Protein AF-A0A392RYQ9-F1 (afdb_monomer_lite)

Radius of gyration: 31.71 Å; chains: 1; bounding box: 80×56×76 Å

Secondary structure (DSSP, 8-state):
-----------------------PPPP----------PPPPGGG--TTTS-TT------HHHHHHHHHS-HHHHHHHHHHHHHHHHHHHHHHHHHHHHHHHHHHHHHHHHHHTT--

Organism: NCBI:txid97028

Sequence (116 aa):
NDGVVEVQGSVKNARVTGETDLATPPPVVSPSSTPTSVTLPRVFGNSQVFHDKTTFKITPAETEILQSMGPIALRNEINVASLSVFKLVEMVNFYNGRECRYLEERDKALGDLDLA

pLDDT: mean 70.3, std 23.43, range [29.36, 96.44]

Structure (mmCIF, N/CA/C/O backbone):
data_AF-A0A392RYQ9-F1
#
_entry.id   AF-A0A392RYQ9-F1
#
loop_
_atom_site.group_PDB
_atom_site.id
_atom_site.type_symbol
_atom_site.label_atom_id
_atom_site.label_alt_id
_atom_site.label_comp_id
_atom_site.label_asym_id
_atom_site.label_entity_id
_atom_site.label_seq_id
_atom_site.pdbx_PDB_ins_code
_atom_site.Cartn_x
_atom_site.Cartn_y
_atom_site.Cartn_z
_atom_site.occupancy
_atom_site.B_iso_or_equiv
_atom_site.auth_seq_id
_atom_site.auth_comp_id
_atom_site.auth_asym_id
_atom_site.auth_atom_id
_atom_site.pdbx_PDB_model_num
ATOM 1 N N . ASN A 1 1 ? -24.375 39.172 43.490 1.00 35.22 1 ASN A N 1
ATOM 2 C CA . ASN A 1 1 ? -25.066 38.350 42.484 1.00 35.22 1 ASN A CA 1
ATOM 3 C C . ASN A 1 1 ? -24.541 36.945 42.669 1.00 35.22 1 ASN A C 1
ATOM 5 O O . ASN A 1 1 ? -23.446 36.668 42.206 1.00 35.22 1 ASN A O 1
ATOM 9 N N . ASP A 1 2 ? -25.232 36.153 43.483 1.00 32.88 2 ASP A N 1
ATOM 10 C CA . ASP A 1 2 ? -24.854 34.779 43.813 1.00 32.88 2 ASP A CA 1
ATOM 11 C C . ASP A 1 2 ? -26.118 34.038 44.274 1.00 32.88 2 ASP A C 1
ATOM 13 O O . ASP A 1 2 ? -26.908 34.616 45.026 1.00 32.88 2 ASP A O 1
ATOM 17 N N . GLY A 1 3 ? -26.325 32.806 43.802 1.00 35.38 3 GLY A N 1
ATOM 18 C CA . GLY A 1 3 ? -27.425 31.938 44.242 1.00 35.38 3 GLY A CA 1
ATOM 19 C C . GLY A 1 3 ? -28.156 31.187 43.122 1.00 35.38 3 GLY A C 1
ATOM 20 O O . GLY A 1 3 ? -29.029 31.735 42.457 1.00 35.38 3 GLY A O 1
ATOM 21 N N . VAL A 1 4 ? -27.828 29.902 42.970 1.00 44.47 4 VAL A N 1
ATOM 22 C CA . VAL A 1 4 ? -28.562 28.878 42.201 1.00 44.47 4 VAL A CA 1
ATOM 23 C C . VAL A 1 4 ? -29.596 28.213 43.113 1.00 44.47 4 VAL A C 1
ATOM 25 O O . VAL A 1 4 ? -29.191 27.797 44.192 1.00 44.47 4 VAL A O 1
ATOM 28 N N . VAL A 1 5 ? -30.852 28.011 42.671 1.00 37.16 5 VAL A N 1
ATOM 29 C CA . VAL A 1 5 ? -31.717 26.874 43.085 1.00 37.16 5 VAL A CA 1
ATOM 30 C C . VAL A 1 5 ? -32.753 26.558 41.985 1.00 37.16 5 VAL A C 1
ATOM 32 O O . VAL A 1 5 ? -33.374 27.455 41.420 1.00 37.16 5 VAL A O 1
ATOM 35 N N . GLU A 1 6 ? -32.915 25.268 41.694 1.00 35.53 6 GLU A N 1
ATOM 36 C CA . GLU A 1 6 ? -33.830 24.629 40.735 1.00 35.53 6 GLU A CA 1
ATOM 37 C C . GLU A 1 6 ? -35.209 24.286 41.368 1.00 35.53 6 GLU A C 1
ATOM 39 O O . GLU A 1 6 ? -35.317 24.246 42.591 1.00 35.53 6 GLU A O 1
ATOM 44 N N . VAL A 1 7 ? -36.223 23.979 40.532 1.00 32.22 7 VAL A N 1
ATOM 45 C CA . VAL A 1 7 ? -37.321 22.972 40.695 1.00 32.22 7 VAL A CA 1
ATOM 46 C C . VAL A 1 7 ? -38.712 23.455 40.206 1.00 32.22 7 VAL A C 1
ATOM 48 O O . VAL A 1 7 ? -39.439 24.173 40.881 1.00 32.22 7 VAL A O 1
ATOM 51 N N . GLN A 1 8 ? -39.050 22.990 38.994 1.00 35.62 8 GLN A N 1
ATOM 52 C CA . GLN A 1 8 ? -40.224 22.192 38.563 1.00 35.62 8 GLN A CA 1
ATOM 53 C C . GLN A 1 8 ? -41.702 22.616 38.814 1.00 35.62 8 GLN A C 1
ATOM 55 O O . GLN A 1 8 ? -42.172 22.747 39.938 1.00 35.62 8 GLN A O 1
ATOM 60 N N . GLY A 1 9 ? -42.486 22.584 37.718 1.00 29.36 9 GLY A N 1
ATOM 61 C CA . GLY A 1 9 ? -43.946 22.345 37.653 1.00 29.36 9 GLY A CA 1
ATOM 62 C C . GLY A 1 9 ? -44.412 22.283 36.176 1.00 29.36 9 GLY A C 1
ATOM 63 O O . GLY A 1 9 ? -44.331 23.294 35.493 1.00 29.36 9 GLY A O 1
ATOM 64 N N . SER A 1 10 ? -44.633 21.118 35.534 1.00 33.44 10 SER A N 1
ATOM 65 C CA . SER A 1 10 ? -45.869 20.285 35.500 1.00 33.44 10 SER A CA 1
ATOM 66 C C . SER A 1 10 ? -47.103 21.078 34.988 1.00 33.44 10 SER A C 1
ATOM 68 O O . SER A 1 10 ? -47.394 22.118 35.558 1.00 33.44 10 SER A O 1
ATOM 70 N N . VAL A 1 11 ? -47.928 20.744 33.975 1.00 32.31 11 VAL A N 1
ATOM 71 C CA . VAL A 1 11 ? -48.320 19.522 33.226 1.00 32.31 11 VAL A CA 1
ATOM 72 C C . VAL A 1 11 ? -49.042 19.962 31.925 1.00 32.31 11 VAL A C 1
ATOM 74 O O . VAL A 1 11 ? -49.673 21.020 31.937 1.00 32.31 11 VAL A O 1
ATOM 77 N N . LYS A 1 12 ? -49.063 19.111 30.877 1.00 32.22 12 LYS A N 1
ATOM 78 C CA . LYS A 1 12 ? -50.238 18.600 30.099 1.00 32.22 12 LYS A CA 1
ATOM 79 C C . LYS A 1 12 ? -49.754 18.204 28.692 1.00 32.22 12 LYS A C 1
ATOM 81 O O . LYS A 1 12 ? -49.139 19.003 28.006 1.00 32.22 12 LYS A O 1
ATOM 86 N N . ASN A 1 13 ? -49.888 16.941 28.274 1.00 32.53 13 ASN A N 1
ATOM 87 C CA . ASN A 1 13 ? -51.099 16.492 27.584 1.00 32.53 13 ASN A CA 1
ATOM 88 C C . ASN A 1 13 ? -51.339 14.968 27.652 1.00 32.53 13 ASN A C 1
ATOM 90 O O . ASN A 1 13 ? -50.440 14.166 27.433 1.00 32.53 13 ASN A O 1
ATOM 94 N N . ALA A 1 14 ? -52.608 14.661 27.934 1.00 35.59 14 ALA A N 1
ATOM 95 C CA . ALA A 1 14 ? -53.474 13.566 27.485 1.00 35.59 14 ALA A CA 1
ATOM 96 C C . ALA A 1 14 ? -52.935 12.127 27.317 1.00 35.59 14 ALA A C 1
ATOM 98 O O . ALA A 1 14 ? -52.2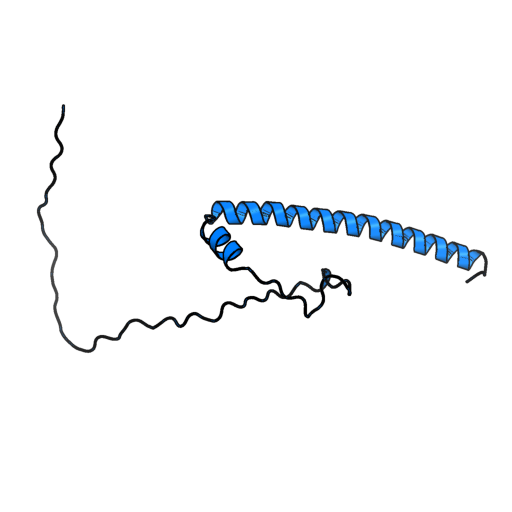50 11.769 26.366 1.00 35.59 14 ALA A O 1
ATOM 99 N N . ARG A 1 15 ? -53.452 11.290 28.221 1.00 32.59 15 ARG A N 1
ATOM 100 C CA . ARG A 1 15 ? -53.549 9.826 28.241 1.00 32.59 15 ARG A CA 1
ATOM 101 C C . ARG A 1 15 ? -54.603 9.312 27.245 1.00 32.59 15 ARG A C 1
ATOM 103 O O . ARG A 1 15 ? -55.720 9.819 27.258 1.00 32.59 15 ARG A O 1
ATOM 110 N N . VAL A 1 16 ? -54.303 8.228 26.523 1.00 34.91 16 VAL A N 1
ATOM 111 C CA . VAL A 1 16 ? -55.293 7.220 26.086 1.00 34.91 16 VAL A CA 1
ATOM 112 C C . VAL A 1 16 ? -54.714 5.835 26.389 1.00 34.91 16 VAL A C 1
ATOM 114 O O . VAL A 1 16 ? -53.535 5.584 26.157 1.00 34.91 16 VAL A O 1
ATOM 117 N N . THR A 1 17 ? -55.535 4.984 27.001 1.00 35.56 17 THR A N 1
ATOM 118 C CA . THR A 1 17 ? -55.199 3.677 27.582 1.00 35.56 17 THR A CA 1
ATOM 119 C C . THR A 1 17 ? -55.929 2.560 26.829 1.00 35.56 17 THR A C 1
ATOM 121 O O . THR A 1 17 ? -57.093 2.735 26.481 1.00 35.56 17 THR A O 1
ATOM 124 N N . GLY A 1 18 ? -55.243 1.428 26.661 1.00 33.84 18 GLY A N 1
ATOM 125 C CA . GLY A 1 18 ? -55.744 0.068 26.397 1.00 33.84 18 GLY A CA 1
ATOM 126 C C . GLY A 1 18 ? -54.510 -0.823 26.163 1.00 33.84 18 GLY A C 1
ATOM 127 O O . GLY A 1 18 ? -53.820 -0.605 25.175 1.00 33.84 18 GLY A O 1
ATOM 128 N N . GLU A 1 19 ? -53.945 -1.521 27.161 1.00 37.88 19 GLU A N 1
ATOM 129 C CA . GLU A 1 19 ? -54.306 -2.880 27.653 1.00 37.88 19 GLU A CA 1
ATOM 130 C C . GLU A 1 19 ? -54.365 -3.895 26.482 1.00 37.88 19 GLU A C 1
ATOM 132 O O . GLU A 1 19 ? -55.120 -3.666 25.547 1.00 37.88 19 GLU A O 1
ATOM 137 N N . THR A 1 20 ? -53.604 -4.996 26.373 1.00 37.09 20 THR A N 1
ATOM 138 C CA . THR A 1 20 ? -52.808 -5.820 27.307 1.00 37.09 20 THR A CA 1
ATOM 139 C C . THR A 1 20 ? -51.860 -6.725 26.478 1.00 37.09 20 THR A C 1
ATOM 141 O O . THR A 1 20 ? -52.101 -6.951 25.296 1.00 37.09 20 THR A O 1
ATOM 144 N N . ASP A 1 21 ? -50.854 -7.295 27.147 1.00 35.94 21 ASP A N 1
ATOM 145 C CA . ASP A 1 21 ? -50.196 -8.590 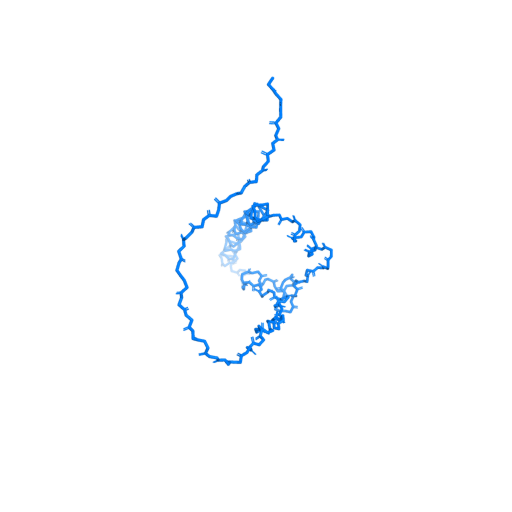26.882 1.00 35.94 21 ASP A CA 1
ATOM 146 C C . ASP A 1 21 ? -48.830 -8.700 26.165 1.00 35.94 21 ASP A C 1
ATOM 148 O O . ASP A 1 21 ? -48.629 -8.384 24.998 1.00 35.94 21 ASP A O 1
ATOM 152 N N . LEU A 1 22 ? -47.936 -9.327 26.945 1.00 41.50 22 LEU A N 1
ATOM 153 C CA . LEU A 1 22 ? -46.672 -10.004 26.654 1.00 41.50 22 LEU A CA 1
ATOM 154 C C . LEU A 1 22 ? -45.414 -9.161 26.374 1.00 41.50 22 LEU A C 1
ATOM 156 O O . LEU A 1 22 ? -45.035 -8.844 25.248 1.00 41.50 22 LEU A O 1
ATOM 160 N N . ALA A 1 23 ? -44.682 -8.914 27.466 1.00 44.19 23 ALA A N 1
ATOM 161 C CA . ALA A 1 23 ? -43.289 -8.494 27.467 1.00 44.19 23 ALA A CA 1
ATOM 162 C C . ALA A 1 23 ? -42.428 -9.451 26.623 1.00 44.19 23 ALA A C 1
ATOM 164 O O . ALA A 1 23 ? -42.168 -10.590 27.009 1.00 44.19 23 ALA A O 1
ATOM 165 N N . THR A 1 24 ? -41.969 -8.969 25.471 1.00 47.94 24 THR A N 1
ATOM 166 C CA . THR A 1 24 ? -40.928 -9.636 24.684 1.00 47.94 24 THR A CA 1
ATOM 167 C C . THR A 1 24 ? -39.573 -9.184 25.240 1.00 47.94 24 THR A C 1
ATOM 169 O O . THR A 1 24 ? -39.344 -7.973 25.312 1.00 47.94 24 THR A O 1
ATOM 172 N N . PRO A 1 25 ? -38.676 -10.086 25.680 1.00 58.41 25 PRO A N 1
ATOM 173 C CA . PRO A 1 25 ? -37.336 -9.683 26.095 1.00 58.41 25 PRO A CA 1
ATOM 174 C C . PRO A 1 25 ? -36.584 -9.063 24.904 1.00 58.41 25 PRO A C 1
ATOM 176 O O . PRO A 1 25 ? -36.853 -9.430 23.756 1.00 58.41 25 PRO A O 1
ATOM 179 N N . PRO A 1 26 ? -35.652 -8.120 25.142 1.00 56.59 26 PRO A N 1
ATOM 180 C CA . PRO A 1 26 ? -34.886 -7.512 24.062 1.00 56.59 26 PRO A CA 1
ATOM 181 C C . PRO A 1 26 ? -34.129 -8.604 23.293 1.00 56.59 26 PRO A C 1
ATOM 183 O O . PRO A 1 26 ? -33.694 -9.588 23.903 1.00 56.59 26 PRO A O 1
ATOM 186 N N . PRO A 1 27 ? -33.956 -8.463 21.967 1.00 48.72 27 PRO A N 1
ATOM 187 C CA . PRO A 1 27 ? -33.209 -9.437 21.197 1.00 48.72 27 PRO A CA 1
ATOM 188 C C . PRO A 1 27 ? -31.784 -9.462 21.744 1.00 48.72 27 PRO A C 1
ATOM 190 O O . PRO A 1 27 ? -31.075 -8.454 21.725 1.00 48.72 27 PRO A O 1
ATOM 193 N N . VAL A 1 28 ? -31.374 -10.617 22.266 1.00 52.75 28 VAL A N 1
ATOM 194 C CA . VAL A 1 28 ? -29.978 -10.879 22.598 1.00 52.75 28 VAL A CA 1
ATOM 195 C C . VAL A 1 28 ? -29.219 -10.801 21.282 1.00 52.75 28 VAL A C 1
ATOM 197 O O . VAL A 1 28 ? -29.265 -11.723 20.470 1.00 52.75 28 VAL A O 1
ATOM 200 N N . VAL A 1 29 ? -28.546 -9.676 21.049 1.00 45.72 29 VAL A N 1
ATOM 201 C CA . VAL A 1 29 ? -27.536 -9.569 20.003 1.00 45.72 29 VAL A CA 1
ATOM 202 C C . VAL A 1 29 ? -26.405 -10.481 20.449 1.00 45.72 29 VAL A C 1
ATOM 204 O O . VAL A 1 29 ? -25.564 -10.111 21.266 1.00 45.72 29 VAL A O 1
ATOM 207 N N . SER A 1 30 ? -26.430 -11.724 19.972 1.00 47.28 30 SER A N 1
ATOM 208 C CA . SER A 1 30 ? -25.257 -12.585 20.022 1.00 47.28 30 SER A CA 1
ATOM 209 C C . SER A 1 30 ? -24.106 -11.792 19.399 1.00 47.28 30 SER A C 1
ATOM 211 O O . SER A 1 30 ? -24.312 -11.233 18.317 1.00 47.28 30 SER A O 1
ATOM 213 N N . PRO A 1 31 ? -22.927 -11.685 20.039 1.00 42.50 31 PRO A N 1
ATOM 214 C CA . PRO A 1 31 ? -21.792 -11.048 19.398 1.00 42.50 31 PRO A CA 1
ATOM 215 C C . PRO A 1 31 ? -21.497 -11.865 18.145 1.00 42.50 31 PRO A C 1
ATOM 217 O O . PRO A 1 31 ? -21.017 -12.996 18.221 1.00 42.50 31 PRO A O 1
ATOM 220 N N . SER A 1 32 ? -21.867 -11.324 16.984 1.00 44.91 32 SER A N 1
ATOM 221 C CA . SER A 1 32 ? -21.447 -11.877 15.710 1.00 44.91 32 SER A CA 1
ATOM 222 C C . SER A 1 32 ? -19.932 -11.944 15.781 1.00 44.91 32 SER A C 1
ATOM 224 O O . SER A 1 32 ? -19.294 -10.909 15.990 1.00 44.91 32 SER A O 1
ATOM 226 N N . SER A 1 33 ? -19.383 -13.154 15.688 1.00 56.56 33 SER A N 1
ATOM 227 C CA . SER A 1 33 ? -17.950 -13.399 15.558 1.00 56.56 33 SER A CA 1
ATOM 228 C C . SER A 1 33 ? -17.375 -12.349 14.611 1.00 56.56 33 SER A C 1
ATOM 230 O O . SER A 1 33 ? -17.712 -12.312 13.427 1.00 56.56 33 SER A O 1
ATOM 232 N N . THR A 1 34 ? -16.593 -11.425 15.168 1.00 52.34 34 THR A N 1
ATOM 233 C CA . THR A 1 34 ? -15.904 -10.417 14.377 1.00 52.34 34 THR A CA 1
ATOM 234 C C . THR A 1 34 ? -14.953 -11.178 13.466 1.00 52.34 34 THR A C 1
ATOM 236 O O . THR A 1 34 ? -14.157 -11.979 13.968 1.00 52.34 34 THR A O 1
ATOM 239 N N . PRO A 1 35 ? -15.017 -11.000 12.136 1.00 48.66 35 PRO A N 1
ATOM 240 C CA . PRO A 1 35 ? -14.045 -11.633 11.271 1.00 48.66 35 PRO A CA 1
ATOM 241 C C . PRO A 1 35 ? -12.699 -10.976 11.579 1.00 48.66 35 PRO A C 1
ATOM 243 O O . PRO A 1 35 ? -12.403 -9.874 11.133 1.00 48.66 35 PRO A O 1
ATOM 246 N N . THR A 1 36 ? -11.880 -11.647 12.388 1.00 59.47 36 THR A N 1
ATOM 247 C CA . THR A 1 36 ? -10.527 -11.213 12.777 1.00 59.47 36 THR A CA 1
ATOM 248 C C . THR A 1 36 ? -9.525 -11.424 11.636 1.00 59.47 36 THR A C 1
ATOM 250 O O . THR A 1 36 ? -8.334 -11.592 11.866 1.00 59.47 36 THR A O 1
ATOM 253 N N . SER A 1 37 ? -10.012 -11.516 10.400 1.00 60.19 37 SER A N 1
ATOM 254 C CA . SER A 1 37 ? -9.240 -11.909 9.232 1.00 60.19 37 SER A CA 1
ATOM 255 C C . SER A 1 37 ? -9.613 -10.999 8.076 1.00 60.19 37 SER A C 1
ATOM 257 O O . SER A 1 37 ? -10.751 -10.996 7.607 1.00 60.19 37 SER A O 1
ATOM 259 N N . VAL A 1 38 ? -8.638 -10.206 7.644 1.00 59.12 38 VAL A N 1
ATOM 260 C CA . VAL A 1 38 ? -8.716 -9.375 6.446 1.00 59.12 38 VAL A CA 1
ATOM 261 C C . VAL A 1 38 ? -7.919 -10.081 5.358 1.00 59.12 38 VAL A C 1
ATOM 263 O O . VAL A 1 38 ? -6.728 -10.338 5.529 1.00 59.12 38 VAL A O 1
ATOM 266 N N . THR A 1 39 ? -8.568 -10.405 4.241 1.00 54.44 39 THR A N 1
ATOM 267 C CA . THR A 1 39 ? -7.893 -10.960 3.063 1.00 54.44 39 THR A CA 1
ATOM 268 C C . THR A 1 39 ? -7.274 -9.825 2.255 1.00 54.44 39 THR A C 1
ATOM 270 O O . THR A 1 39 ? -7.963 -8.877 1.876 1.00 54.44 39 THR A O 1
ATOM 273 N N . LEU A 1 40 ? -5.971 -9.908 1.989 1.00 56.47 40 LEU A N 1
ATOM 274 C CA . LEU A 1 40 ? -5.262 -8.874 1.242 1.00 56.47 40 LEU A CA 1
ATOM 275 C C . LEU A 1 40 ? -5.628 -8.893 -0.253 1.00 56.47 40 LEU A C 1
ATOM 277 O O . LEU A 1 40 ? -5.742 -9.969 -0.848 1.00 56.47 40 LEU A O 1
ATOM 281 N N . PRO A 1 41 ? -5.758 -7.718 -0.899 1.00 56.78 41 PRO A N 1
ATOM 282 C CA . PRO A 1 41 ? -5.875 -7.624 -2.350 1.00 56.78 41 PRO A CA 1
ATOM 283 C C . PRO A 1 41 ? -4.718 -8.322 -3.079 1.00 56.78 41 PRO A C 1
ATOM 285 O O . PRO A 1 41 ? -3.560 -8.203 -2.682 1.00 56.78 41 PRO A O 1
ATOM 288 N N . ARG A 1 42 ? -5.022 -8.984 -4.206 1.00 55.19 42 ARG A N 1
ATOM 289 C CA . ARG A 1 42 ? -4.065 -9.783 -5.003 1.00 55.19 42 ARG A CA 1
ATOM 290 C C . ARG A 1 42 ? -2.791 -9.021 -5.407 1.00 55.19 42 ARG A C 1
ATOM 292 O O . ARG A 1 42 ? -1.757 -9.649 -5.583 1.00 55.19 42 ARG A O 1
ATOM 299 N N . VAL A 1 43 ? -2.842 -7.690 -5.506 1.00 55.81 43 VAL A N 1
ATOM 300 C CA . VAL A 1 43 ? -1.678 -6.832 -5.809 1.00 55.81 43 VAL A CA 1
ATOM 301 C C . VAL A 1 43 ? -0.570 -6.902 -4.743 1.00 55.81 43 VAL A C 1
ATOM 303 O O . VAL A 1 43 ? 0.588 -6.660 -5.058 1.00 55.81 43 VAL A O 1
ATOM 306 N N . PHE A 1 44 ? -0.893 -7.291 -3.504 1.00 58.34 44 PHE A N 1
ATOM 307 C CA . PHE A 1 44 ? 0.097 -7.545 -2.448 1.00 58.34 44 PHE A CA 1
ATOM 308 C C . PHE A 1 44 ? 0.688 -8.966 -2.501 1.00 58.34 44 PHE A C 1
ATOM 310 O O . PHE A 1 44 ? 1.605 -9.279 -1.746 1.00 58.34 44 PHE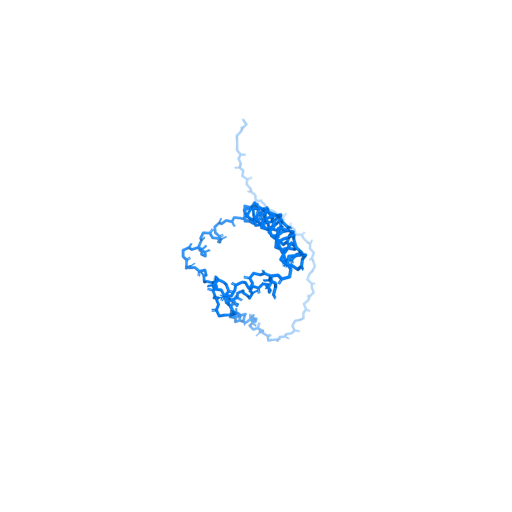 A O 1
ATOM 317 N N . GLY A 1 45 ? 0.186 -9.822 -3.395 1.00 54.09 45 GLY A N 1
ATOM 318 C CA . GLY A 1 45 ? 0.554 -11.230 -3.545 1.00 54.09 45 GLY A CA 1
ATOM 319 C C . GLY A 1 45 ? 1.865 -11.466 -4.296 1.00 54.09 45 GLY A C 1
ATOM 320 O O . GLY A 1 45 ? 1.902 -12.285 -5.210 1.00 54.09 45 GLY A O 1
ATOM 321 N N . ASN A 1 46 ? 2.944 -10.781 -3.913 1.00 58.34 46 ASN A N 1
ATOM 322 C CA . ASN A 1 46 ? 4.296 -11.198 -4.289 1.00 58.34 46 ASN A CA 1
ATOM 323 C C . ASN A 1 46 ? 4.730 -12.289 -3.297 1.00 58.34 46 ASN A C 1
ATOM 325 O O . ASN A 1 46 ? 4.777 -12.067 -2.085 1.00 58.34 46 ASN A O 1
ATOM 329 N N . SER A 1 47 ? 4.968 -13.494 -3.818 1.00 57.41 47 SER A N 1
ATOM 330 C CA . SER A 1 47 ? 4.601 -14.783 -3.204 1.00 57.41 47 SER A CA 1
ATOM 331 C C . SER A 1 47 ? 5.224 -15.177 -1.854 1.00 57.41 47 SER A C 1
ATOM 333 O O . SER A 1 47 ? 4.838 -16.218 -1.323 1.00 57.41 47 SER A O 1
ATOM 335 N N . GLN A 1 48 ? 6.126 -14.380 -1.269 1.00 56.00 48 GLN A N 1
ATOM 336 C CA . GLN A 1 48 ? 6.804 -14.719 -0.007 1.00 56.00 48 GLN A CA 1
ATOM 337 C C . GLN A 1 48 ? 6.434 -13.847 1.201 1.00 56.00 48 GLN A C 1
ATOM 339 O O . GLN A 1 48 ? 6.623 -14.291 2.328 1.00 56.00 48 GLN A O 1
ATOM 344 N N . VAL A 1 49 ? 5.903 -12.635 1.006 1.00 57.38 49 VAL A N 1
ATOM 345 C CA . VAL A 1 49 ? 5.665 -11.701 2.130 1.00 57.38 49 VAL A CA 1
ATOM 346 C C . VAL A 1 49 ? 4.214 -11.745 2.609 1.00 57.38 49 VAL A C 1
ATOM 348 O O . VAL A 1 49 ? 3.946 -11.791 3.808 1.00 57.38 49 VAL A O 1
ATOM 351 N N . PHE A 1 50 ? 3.266 -11.790 1.675 1.00 61.75 50 PHE A N 1
ATOM 352 C CA . PHE A 1 50 ? 1.838 -11.825 1.970 1.00 61.75 50 PHE A CA 1
ATOM 353 C C . PHE A 1 50 ? 1.197 -12.959 1.172 1.00 61.75 50 PHE A C 1
ATOM 355 O O . PHE A 1 50 ? 0.849 -12.806 0.002 1.00 61.75 50 PHE A O 1
ATOM 362 N N . HIS A 1 51 ? 1.117 -14.133 1.798 1.00 62.50 51 HIS A N 1
ATOM 363 C CA . HIS A 1 51 ? 0.487 -15.313 1.217 1.00 62.50 51 HIS A CA 1
ATOM 364 C C . HIS A 1 51 ? -1.020 -15.287 1.504 1.00 62.50 51 HIS A C 1
ATOM 366 O O . HIS A 1 51 ? -1.482 -14.586 2.404 1.00 62.50 51 HIS A O 1
ATOM 372 N N . ASP A 1 52 ? -1.796 -16.089 0.782 1.00 66.06 52 ASP A N 1
ATOM 373 C CA . ASP A 1 52 ? -3.239 -16.268 1.018 1.00 66.06 52 ASP A CA 1
ATOM 374 C C . ASP A 1 52 ? -3.576 -16.740 2.451 1.00 66.06 52 ASP A C 1
ATOM 376 O O . ASP A 1 52 ? -4.683 -16.530 2.942 1.00 66.06 52 ASP A O 1
ATOM 380 N N . LYS A 1 53 ? -2.595 -17.332 3.139 1.00 68.06 53 LYS A N 1
ATOM 381 C CA . LYS A 1 53 ? -2.652 -17.780 4.537 1.00 68.06 53 LYS A CA 1
ATOM 382 C C . LYS A 1 53 ? -2.191 -16.733 5.554 1.00 68.06 53 LYS A C 1
ATOM 384 O O . LYS A 1 53 ? -2.251 -17.004 6.753 1.00 68.06 53 LYS A O 1
ATOM 389 N N . THR A 1 54 ? -1.701 -15.568 5.126 1.00 71.69 54 THR A N 1
ATOM 390 C CA . THR A 1 54 ? -1.269 -14.519 6.056 1.00 71.69 54 THR A CA 1
ATOM 391 C C . THR A 1 54 ? -2.493 -13.891 6.719 1.00 71.69 54 THR A C 1
ATOM 393 O O . THR A 1 54 ? -3.301 -13.237 6.067 1.00 71.69 54 THR A O 1
ATOM 396 N N . THR A 1 55 ? -2.622 -14.074 8.034 1.00 74.00 55 THR A N 1
ATOM 397 C CA . THR A 1 55 ? -3.691 -13.470 8.841 1.00 74.00 55 THR A CA 1
ATOM 398 C C . THR A 1 55 ? -3.145 -12.327 9.684 1.00 74.00 55 THR A C 1
ATOM 400 O O . THR A 1 55 ? -2.139 -12.506 10.372 1.00 74.00 55 THR A O 1
ATOM 403 N N . PHE A 1 56 ? -3.847 -11.198 9.717 1.00 78.31 56 PHE A N 1
ATOM 404 C CA . PHE A 1 56 ? -3.552 -10.102 10.638 1.00 78.31 56 PHE A CA 1
ATOM 405 C C . PHE A 1 56 ? -4.388 -10.271 11.900 1.00 78.31 56 PHE A C 1
ATOM 407 O O . PHE A 1 56 ? -5.613 -10.277 11.829 1.00 78.31 56 PHE A O 1
ATOM 414 N N . LYS A 1 57 ? -3.730 -10.428 13.049 1.00 87.44 57 LYS A N 1
ATOM 415 C CA . LYS A 1 57 ? -4.401 -10.499 14.349 1.00 87.44 57 LYS A CA 1
ATOM 416 C C . LYS A 1 57 ? -4.204 -9.182 15.074 1.00 87.44 57 LYS A C 1
ATOM 418 O O . LYS A 1 57 ? -3.069 -8.749 15.227 1.00 87.44 57 LYS A O 1
ATOM 423 N N . ILE A 1 58 ? -5.302 -8.600 15.539 1.00 89.12 58 ILE A N 1
ATOM 424 C CA . ILE A 1 58 ? -5.269 -7.478 16.474 1.00 89.12 58 ILE A CA 1
ATOM 425 C C . ILE A 1 58 ? -5.164 -8.081 17.871 1.00 89.12 58 ILE A C 1
ATOM 427 O O . ILE A 1 58 ? -5.990 -8.903 18.276 1.00 89.12 58 ILE A O 1
ATOM 431 N N . THR A 1 59 ? -4.116 -7.719 18.591 1.00 94.00 59 THR A N 1
ATOM 432 C CA . THR A 1 59 ? -3.908 -8.134 19.974 1.00 94.00 59 THR A CA 1
ATOM 433 C C . THR A 1 59 ? -4.925 -7.456 20.902 1.00 94.00 59 THR A C 1
ATOM 435 O O . THR A 1 59 ? -5.484 -6.406 20.568 1.00 94.00 59 THR A O 1
ATOM 438 N N . PRO A 1 60 ? -5.182 -8.010 22.101 1.00 94.81 60 PRO A N 1
ATOM 439 C CA . PRO A 1 60 ? -6.046 -7.351 23.081 1.00 94.81 60 PRO A CA 1
ATOM 440 C C . PRO A 1 60 ? -5.577 -5.932 23.435 1.00 94.81 60 PRO A C 1
ATOM 442 O O . PRO A 1 60 ? -6.400 -5.027 23.518 1.00 94.81 60 PRO A O 1
ATOM 445 N N . ALA A 1 61 ? -4.260 -5.722 23.552 1.00 95.19 61 ALA A N 1
ATOM 446 C CA . ALA A 1 61 ? -3.679 -4.407 23.823 1.00 95.19 61 ALA A CA 1
ATOM 447 C C . ALA A 1 61 ? -3.941 -3.414 22.678 1.00 95.19 61 ALA A C 1
ATOM 449 O O . ALA A 1 61 ? -4.375 -2.291 22.915 1.00 95.19 61 ALA A O 1
ATOM 450 N N . GLU A 1 62 ? -3.746 -3.831 21.424 1.00 93.44 62 GLU A N 1
ATOM 451 C CA . GLU A 1 62 ? -4.082 -2.994 20.265 1.00 93.44 62 GLU A CA 1
ATOM 452 C C . GLU A 1 62 ? -5.582 -2.700 20.195 1.00 93.44 62 GLU A C 1
ATOM 454 O O . GLU A 1 62 ? -5.972 -1.596 19.834 1.00 93.44 62 GLU A O 1
ATOM 459 N N . THR A 1 63 ? -6.432 -3.656 20.577 1.00 92.81 63 THR A N 1
ATOM 460 C CA . THR A 1 63 ? -7.885 -3.449 20.625 1.00 92.81 63 THR A CA 1
ATOM 461 C C . THR A 1 63 ? -8.255 -2.364 21.633 1.00 92.81 63 THR A C 1
ATOM 463 O O . THR A 1 63 ? -9.027 -1.471 21.294 1.00 92.81 63 THR A O 1
ATOM 466 N N . GLU A 1 64 ? -7.688 -2.403 22.840 1.00 95.44 64 GLU A N 1
ATOM 467 C CA . GLU A 1 64 ? -7.914 -1.382 23.871 1.00 95.44 64 GLU A CA 1
ATOM 468 C C . GLU A 1 64 ? -7.450 0.001 23.394 1.00 95.44 64 GLU A C 1
ATOM 470 O O . GLU A 1 64 ? -8.179 0.987 23.513 1.00 95.44 64 GLU A O 1
ATOM 475 N N . ILE A 1 65 ? -6.281 0.063 22.750 1.00 95.12 65 ILE A N 1
ATOM 476 C CA . ILE A 1 65 ? -5.758 1.298 22.159 1.00 95.12 65 ILE A CA 1
ATOM 477 C C . ILE A 1 65 ? -6.713 1.823 21.080 1.00 95.12 65 ILE A C 1
ATOM 479 O O . ILE A 1 65 ? -7.109 2.987 21.135 1.00 95.12 65 ILE A O 1
ATOM 483 N N . LEU A 1 66 ? -7.133 0.984 20.131 1.00 93.88 66 LEU A N 1
ATOM 484 C CA . LEU A 1 66 ? -8.031 1.380 19.042 1.00 93.88 66 LEU A CA 1
ATOM 485 C C . LEU A 1 66 ? -9.409 1.814 19.553 1.00 93.88 66 LEU A C 1
ATOM 487 O O . LEU A 1 66 ? -9.992 2.741 19.001 1.00 93.88 66 LEU A O 1
ATOM 491 N N . GLN A 1 67 ? -9.917 1.183 20.613 1.00 92.88 67 GLN A N 1
ATOM 492 C CA . GLN A 1 67 ? -11.167 1.583 21.264 1.00 92.88 67 GLN A CA 1
ATOM 493 C C . GLN A 1 67 ? -11.030 2.909 22.021 1.00 92.88 67 GLN A C 1
ATOM 495 O O . GLN A 1 67 ? -11.987 3.679 22.075 1.00 92.88 67 GLN A O 1
ATOM 500 N N . SER A 1 68 ? -9.849 3.196 22.578 1.00 96.31 68 SER A N 1
ATOM 501 C CA . SER A 1 68 ? -9.556 4.486 23.216 1.00 96.31 68 SER A CA 1
ATOM 502 C C . SER A 1 68 ? -9.371 5.624 22.203 1.00 96.31 68 SER A C 1
ATOM 504 O O . SER A 1 68 ? -9.644 6.787 22.512 1.00 96.31 68 SER A O 1
ATOM 506 N N . MET A 1 69 ? -8.940 5.310 20.975 1.00 94.62 69 MET A N 1
ATOM 507 C CA . MET A 1 69 ? -8.807 6.284 19.897 1.00 94.62 69 MET A CA 1
ATOM 508 C C . MET A 1 69 ? -10.191 6.694 19.386 1.00 94.62 69 MET A C 1
ATOM 510 O O . MET A 1 69 ? -10.886 5.938 18.712 1.00 94.62 69 MET A O 1
ATOM 514 N N . GLY A 1 70 ? -10.594 7.936 19.667 1.00 94.44 70 GLY A N 1
ATOM 515 C CA . GLY A 1 70 ? -11.830 8.495 19.118 1.00 94.44 70 GLY A CA 1
ATOM 516 C C . GLY A 1 70 ? -11.864 8.444 17.576 1.00 94.44 70 GLY A C 1
ATOM 517 O O . GLY A 1 70 ? -10.816 8.448 16.923 1.00 94.44 70 GLY A O 1
ATOM 518 N N . PRO A 1 71 ? -13.056 8.471 16.953 1.00 94.25 71 PRO A N 1
ATOM 519 C CA . PRO A 1 71 ? -13.229 8.200 15.519 1.00 94.25 71 PRO A CA 1
ATOM 520 C C . PRO A 1 71 ? -12.456 9.162 14.604 1.00 94.25 71 PRO A C 1
ATOM 522 O O . PRO A 1 71 ? -12.011 8.780 13.522 1.00 94.25 71 PRO A O 1
ATOM 525 N N . ILE A 1 72 ? -12.268 10.412 15.038 1.00 96.25 72 ILE A N 1
ATOM 526 C CA . ILE A 1 72 ? -11.494 11.414 14.296 1.00 96.25 72 ILE A CA 1
ATOM 527 C C . ILE A 1 72 ? -10.005 11.046 14.282 1.00 96.25 72 ILE A C 1
ATOM 529 O O . ILE A 1 72 ? -9.378 11.092 13.226 1.00 96.25 72 ILE A O 1
ATOM 533 N N . ALA A 1 73 ? -9.449 10.658 15.434 1.00 96.44 73 ALA A N 1
ATOM 534 C CA . ALA A 1 73 ? -8.047 10.267 15.549 1.00 96.44 73 ALA A CA 1
ATOM 535 C C . ALA A 1 73 ? -7.764 9.011 14.716 1.00 96.44 73 ALA A C 1
ATOM 537 O O . ALA A 1 73 ? -6.830 9.008 13.917 1.00 96.44 73 ALA A O 1
ATOM 538 N N . LEU A 1 74 ? -8.639 8.004 14.811 1.00 95.75 74 LEU A N 1
ATOM 539 C CA . LEU A 1 74 ? -8.519 6.771 14.035 1.00 95.75 74 LEU A CA 1
ATOM 540 C C . LEU A 1 74 ? -8.533 7.039 12.522 1.00 95.75 74 LEU A C 1
ATOM 542 O O . LEU A 1 74 ? -7.691 6.528 11.786 1.00 95.75 74 LEU A O 1
ATOM 546 N N . ARG A 1 75 ? -9.452 7.888 12.044 1.00 95.50 75 ARG A N 1
ATOM 547 C CA . ARG A 1 75 ? -9.516 8.275 10.626 1.00 95.50 75 ARG A CA 1
ATOM 548 C C . ARG A 1 75 ? -8.239 8.978 10.163 1.00 95.50 75 ARG A C 1
ATOM 550 O O . ARG A 1 75 ? -7.779 8.729 9.050 1.00 95.50 75 ARG A O 1
ATOM 557 N N . ASN A 1 76 ? -7.693 9.874 10.981 1.00 96.38 76 ASN A N 1
ATOM 558 C CA . ASN A 1 76 ? -6.478 10.604 10.632 1.00 96.38 76 ASN A CA 1
ATOM 559 C C . ASN A 1 76 ? -5.282 9.657 10.501 1.00 96.38 76 ASN A C 1
ATOM 561 O O . ASN A 1 76 ? -4.564 9.743 9.506 1.00 96.38 76 ASN A O 1
ATOM 565 N N . GLU A 1 77 ? -5.128 8.718 11.435 1.00 94.69 77 GLU A N 1
ATOM 566 C CA . GLU A 1 77 ? -4.053 7.724 11.391 1.00 94.69 77 GLU A CA 1
ATOM 567 C C . GLU A 1 77 ? -4.164 6.836 10.143 1.00 94.69 77 GLU A C 1
ATOM 569 O O . GLU A 1 77 ? -3.201 6.679 9.392 1.00 94.69 77 GLU A O 1
ATOM 574 N N . ILE A 1 78 ? -5.374 6.346 9.839 1.00 94.69 78 ILE A N 1
ATOM 575 C CA . ILE A 1 78 ? -5.634 5.550 8.631 1.00 94.69 78 ILE A CA 1
ATOM 576 C C . ILE A 1 78 ? -5.274 6.334 7.365 1.00 94.69 78 ILE A C 1
ATOM 578 O O . ILE A 1 78 ? -4.664 5.773 6.453 1.00 94.69 78 ILE A O 1
ATOM 582 N N . ASN A 1 79 ? -5.618 7.622 7.287 1.00 95.50 79 ASN A N 1
ATOM 583 C CA . ASN A 1 79 ? -5.296 8.447 6.122 1.00 95.50 79 ASN A CA 1
ATOM 584 C C . ASN A 1 79 ? -3.779 8.606 5.933 1.00 95.50 79 ASN A C 1
ATOM 586 O O . ASN A 1 79 ? -3.281 8.464 4.814 1.00 95.50 79 ASN A O 1
ATOM 590 N N . VAL A 1 80 ? -3.043 8.877 7.015 1.00 95.56 80 VAL A N 1
ATOM 591 C CA . VAL A 1 80 ? -1.580 9.034 6.982 1.00 95.56 80 VAL A CA 1
ATOM 592 C C . VAL A 1 80 ? -0.900 7.723 6.578 1.00 95.56 80 VAL A C 1
ATOM 594 O O . VAL A 1 80 ? -0.040 7.714 5.686 1.00 95.56 80 VAL A O 1
ATOM 597 N N . ALA A 1 81 ? -1.320 6.605 7.175 1.00 93.56 81 ALA A N 1
ATOM 598 C CA . ALA A 1 81 ? -0.799 5.284 6.847 1.00 93.56 81 ALA A CA 1
ATOM 599 C C . ALA A 1 81 ? -1.098 4.905 5.386 1.00 93.56 81 ALA A C 1
ATOM 601 O O . ALA A 1 81 ? -0.200 4.482 4.655 1.00 93.56 81 ALA A O 1
ATOM 602 N N . SER A 1 82 ? -2.328 5.136 4.919 1.00 93.19 82 SER A N 1
ATOM 603 C CA . SER A 1 82 ? -2.745 4.813 3.546 1.00 93.19 82 SER A CA 1
ATOM 604 C C . SER A 1 82 ? -1.958 5.606 2.504 1.00 93.19 82 SER A C 1
ATOM 606 O O . SER A 1 82 ? -1.509 5.044 1.507 1.00 93.19 82 SER A O 1
ATOM 608 N N . LEU A 1 83 ? -1.725 6.901 2.745 1.00 95.06 83 LEU A N 1
ATOM 609 C CA . LEU A 1 83 ? -0.900 7.725 1.860 1.00 95.06 83 LEU A CA 1
ATOM 610 C C . LEU A 1 83 ? 0.534 7.191 1.758 1.00 95.06 83 LEU A C 1
ATOM 612 O O . LEU A 1 83 ? 1.119 7.182 0.675 1.00 95.06 83 LEU A O 1
ATOM 616 N N . SER A 1 84 ? 1.094 6.729 2.875 1.00 94.38 84 SER A N 1
ATOM 617 C CA . SER A 1 84 ? 2.436 6.141 2.902 1.00 94.38 84 SER A CA 1
ATOM 618 C C . SER A 1 84 ? 2.506 4.853 2.076 1.00 94.38 84 SER A C 1
ATOM 620 O O . SER A 1 84 ? 3.451 4.671 1.309 1.00 94.38 84 SER A O 1
ATOM 622 N N . VAL A 1 85 ? 1.477 4.001 2.150 1.00 89.69 85 VAL A N 1
ATOM 623 C CA . VAL A 1 85 ? 1.369 2.800 1.304 1.00 89.69 85 VAL A CA 1
ATOM 624 C C . VAL A 1 85 ? 1.283 3.174 -0.177 1.00 89.69 85 VAL A C 1
ATOM 626 O O . VAL A 1 85 ? 1.992 2.584 -0.989 1.00 89.69 85 VAL A O 1
ATOM 629 N N . PHE A 1 86 ? 0.484 4.180 -0.548 1.00 90.31 86 PHE A N 1
ATOM 630 C CA . PHE A 1 86 ? 0.397 4.617 -1.946 1.00 90.31 86 PHE A CA 1
ATOM 631 C C . PHE A 1 86 ? 1.727 5.137 -2.491 1.00 90.31 86 PHE A C 1
ATOM 633 O O . PHE A 1 86 ? 2.108 4.773 -3.600 1.00 90.31 86 PHE A O 1
ATOM 640 N N . LYS A 1 87 ? 2.473 5.914 -1.700 1.00 93.88 87 LYS A N 1
ATOM 641 C CA . LYS A 1 87 ? 3.822 6.360 -2.078 1.00 93.88 87 LYS A CA 1
ATOM 642 C C . LYS A 1 87 ? 4.778 5.188 -2.282 1.00 93.88 87 LYS A C 1
ATOM 644 O O . LYS A 1 87 ? 5.565 5.194 -3.223 1.00 93.88 87 LYS A O 1
ATOM 649 N N . LEU A 1 88 ? 4.708 4.166 -1.428 1.00 90.31 88 LEU A N 1
ATOM 650 C CA . LEU A 1 88 ? 5.518 2.961 -1.601 1.00 90.31 88 LEU A CA 1
ATOM 651 C C . LEU A 1 88 ? 5.181 2.250 -2.920 1.00 90.31 88 LEU A C 1
ATOM 653 O O . LEU A 1 88 ? 6.092 1.883 -3.659 1.00 90.31 88 LEU A O 1
ATOM 657 N N . VAL A 1 89 ? 3.891 2.105 -3.240 1.00 86.00 89 VAL A N 1
ATOM 658 C CA . VAL A 1 89 ? 3.430 1.519 -4.511 1.00 86.00 89 VAL A CA 1
ATOM 659 C C . VAL A 1 89 ? 3.913 2.340 -5.709 1.00 86.00 89 VAL A C 1
ATOM 661 O O . VAL A 1 89 ? 4.386 1.763 -6.686 1.00 86.00 89 VAL A O 1
ATOM 664 N N . GLU A 1 90 ? 3.852 3.671 -5.630 1.00 88.50 90 GLU A N 1
ATOM 665 C CA . GLU A 1 90 ? 4.365 4.571 -6.667 1.00 88.50 90 GLU A CA 1
ATOM 666 C C . GLU A 1 90 ? 5.863 4.353 -6.914 1.00 88.50 90 GLU A C 1
ATOM 668 O O . GLU A 1 90 ? 6.275 4.159 -8.059 1.00 88.50 90 GLU A O 1
ATOM 673 N N . MET A 1 91 ? 6.673 4.309 -5.850 1.00 89.94 91 MET A N 1
ATOM 674 C CA . MET A 1 91 ? 8.106 4.047 -5.983 1.00 89.94 91 MET A CA 1
ATOM 675 C C . MET A 1 91 ? 8.370 2.678 -6.605 1.00 89.94 91 MET A C 1
ATOM 677 O O . MET A 1 91 ? 9.126 2.592 -7.569 1.00 89.94 91 MET A O 1
ATOM 681 N N . VAL A 1 92 ? 7.747 1.613 -6.089 1.00 84.62 92 VAL A N 1
ATOM 682 C CA . VAL A 1 92 ? 7.924 0.250 -6.618 1.00 84.62 92 VAL A CA 1
ATOM 683 C C . VAL A 1 92 ? 7.575 0.205 -8.103 1.00 84.62 92 VAL A C 1
ATOM 685 O O . VAL A 1 92 ? 8.350 -0.321 -8.895 1.00 84.62 92 VAL A O 1
ATOM 688 N N . ASN A 1 93 ? 6.466 0.824 -8.510 1.00 83.25 93 ASN A N 1
ATOM 689 C CA . ASN A 1 93 ? 6.080 0.879 -9.915 1.00 83.25 93 ASN A CA 1
ATOM 690 C C . ASN A 1 93 ? 7.106 1.644 -10.773 1.00 83.25 93 ASN A C 1
ATOM 692 O O . ASN A 1 93 ? 7.460 1.200 -11.865 1.00 83.25 93 ASN A O 1
ATOM 696 N N . PHE A 1 94 ? 7.630 2.765 -10.269 1.00 86.56 94 PHE A N 1
ATOM 697 C CA . PHE A 1 94 ? 8.673 3.535 -10.946 1.00 86.56 94 PHE A CA 1
ATOM 698 C C . PHE A 1 94 ? 9.974 2.737 -11.137 1.00 86.56 94 PHE A C 1
ATOM 700 O O . PHE A 1 94 ? 10.580 2.795 -12.209 1.00 86.56 94 PHE A O 1
ATOM 707 N N . TYR A 1 95 ? 10.419 1.985 -10.125 1.00 84.88 95 TYR A N 1
ATOM 708 C CA . TYR A 1 95 ? 11.595 1.115 -10.243 1.00 84.88 95 TYR A CA 1
ATOM 709 C C . TYR A 1 95 ? 11.337 -0.054 -11.199 1.00 84.88 95 TYR A C 1
ATOM 711 O O . TYR A 1 95 ? 12.135 -0.254 -12.112 1.00 84.88 95 TYR A O 1
ATOM 719 N N . ASN A 1 96 ? 10.196 -0.736 -11.075 1.00 82.19 96 ASN A N 1
ATOM 720 C CA . ASN A 1 96 ? 9.837 -1.857 -11.944 1.00 82.19 96 ASN A CA 1
ATOM 721 C C . ASN A 1 96 ? 9.800 -1.445 -13.422 1.00 82.19 96 ASN A C 1
ATOM 723 O O . ASN A 1 96 ? 10.341 -2.144 -14.269 1.00 82.19 96 ASN A O 1
ATOM 727 N N . GLY A 1 97 ? 9.228 -0.281 -13.750 1.00 85.19 97 GLY A N 1
ATOM 728 C CA . GLY A 1 97 ? 9.212 0.217 -15.129 1.00 85.19 97 GLY A CA 1
ATOM 729 C C . GLY A 1 97 ? 10.611 0.490 -15.700 1.00 85.19 97 GLY A C 1
ATOM 730 O O . GLY A 1 97 ? 10.831 0.327 -16.901 1.00 85.19 97 GLY A O 1
ATOM 731 N N . ARG A 1 98 ? 11.572 0.883 -14.852 1.00 83.94 98 ARG A N 1
ATOM 732 C CA . ARG A 1 98 ? 12.975 1.054 -15.261 1.00 83.94 98 ARG A CA 1
ATOM 733 C C . ARG A 1 98 ? 13.688 -0.279 -15.442 1.00 83.94 98 ARG A C 1
ATOM 735 O O . ARG A 1 98 ? 14.414 -0.424 -16.419 1.00 83.94 98 ARG A O 1
ATOM 742 N N . GLU A 1 99 ? 13.470 -1.234 -14.543 1.00 86.19 99 GLU A N 1
ATOM 743 C CA . GLU A 1 99 ? 14.040 -2.576 -14.674 1.00 86.19 99 GLU A CA 1
ATOM 744 C C . GLU A 1 99 ? 13.506 -3.293 -15.915 1.00 86.19 99 GLU A C 1
ATOM 746 O O . GLU A 1 99 ? 14.303 -3.823 -16.681 1.00 86.19 99 GLU A O 1
ATOM 751 N N . CYS A 1 100 ? 12.196 -3.234 -16.187 1.00 88.44 100 CYS A N 1
ATOM 752 C CA . CYS A 1 100 ? 11.620 -3.809 -17.406 1.00 88.44 100 CYS A CA 1
ATOM 753 C C . CYS A 1 100 ? 12.266 -3.224 -18.664 1.00 88.44 100 CYS A C 1
ATOM 755 O O . CYS A 1 100 ? 12.686 -3.976 -19.537 1.00 88.44 100 CYS A O 1
ATOM 757 N N . ARG A 1 101 ? 12.429 -1.896 -18.724 1.00 90.56 101 ARG A N 1
ATOM 758 C CA . ARG A 1 101 ? 13.098 -1.242 -19.857 1.00 90.56 101 ARG A CA 1
ATOM 759 C C . ARG A 1 101 ? 14.539 -1.718 -20.027 1.00 90.56 101 ARG A C 1
ATOM 761 O O . ARG A 1 101 ? 14.964 -1.998 -21.139 1.00 90.56 101 ARG A O 1
ATOM 768 N N . TYR A 1 102 ? 15.282 -1.823 -18.929 1.00 90.25 102 TYR A N 1
ATOM 769 C 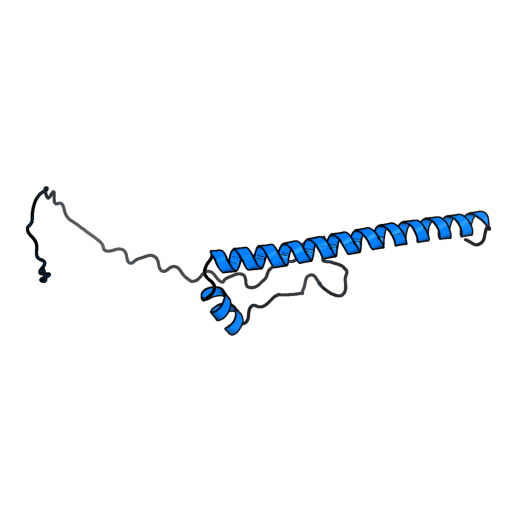CA . TYR A 1 102 ? 16.655 -2.319 -18.972 1.00 90.25 102 TYR A CA 1
ATOM 770 C C . TYR A 1 102 ? 16.726 -3.771 -19.470 1.00 90.25 102 TYR A C 1
ATOM 772 O O . TYR A 1 102 ? 17.592 -4.106 -20.276 1.00 90.25 102 TYR A O 1
ATOM 780 N N . LEU A 1 103 ? 15.809 -4.631 -19.0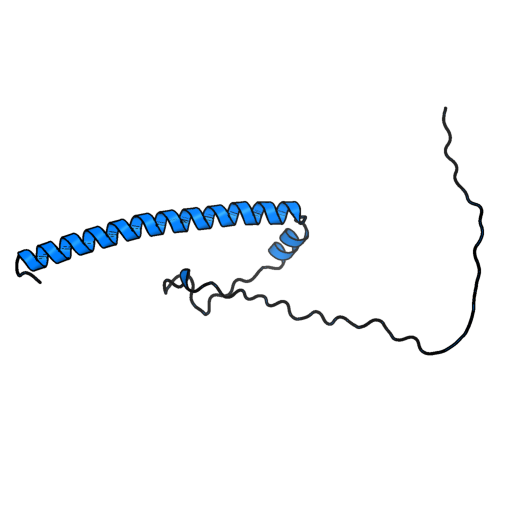21 1.00 92.19 103 LEU A N 1
ATOM 781 C CA . LEU A 1 103 ? 15.728 -6.019 -19.474 1.00 92.19 103 LEU A CA 1
ATOM 782 C C . LEU A 1 103 ? 15.376 -6.107 -20.966 1.00 92.19 103 LEU A C 1
ATOM 784 O O . LEU A 1 103 ? 16.021 -6.862 -21.684 1.00 92.19 103 LEU A O 1
ATOM 788 N N . GLU A 1 104 ? 14.440 -5.289 -21.449 1.00 93.56 104 GLU A N 1
ATOM 789 C CA . GLU A 1 104 ? 14.098 -5.194 -22.875 1.00 93.56 104 GLU A CA 1
ATOM 790 C C . GLU A 1 104 ? 15.297 -4.755 -23.732 1.00 93.56 104 GLU A C 1
ATOM 792 O O . GLU A 1 104 ? 15.566 -5.347 -24.777 1.00 93.56 104 GLU A O 1
ATOM 797 N N . GLU A 1 105 ? 16.045 -3.737 -23.292 1.00 94.25 105 GLU A N 1
ATOM 798 C CA . GLU A 1 105 ? 17.251 -3.262 -23.982 1.00 94.25 105 GLU A CA 1
ATOM 799 C C . GLU A 1 105 ? 18.346 -4.336 -24.021 1.00 94.25 105 GLU A C 1
ATOM 801 O O . GLU A 1 105 ? 18.969 -4.549 -25.065 1.00 94.25 105 GLU A O 1
ATOM 806 N N . ARG A 1 106 ? 18.557 -5.044 -22.904 1.00 93.81 106 ARG A N 1
ATOM 807 C CA . ARG A 1 106 ? 19.495 -6.170 -22.818 1.00 93.81 106 ARG A CA 1
ATOM 808 C C . ARG A 1 106 ? 19.099 -7.293 -23.772 1.00 93.81 106 ARG A C 1
ATOM 810 O O . ARG A 1 106 ? 19.952 -7.788 -24.502 1.00 93.81 106 ARG A O 1
ATOM 817 N N . ASP A 1 107 ? 17.833 -7.698 -23.761 1.00 94.81 107 ASP A N 1
ATOM 818 C CA . ASP A 1 107 ? 17.343 -8.811 -24.576 1.00 94.81 107 ASP A CA 1
ATOM 819 C C . ASP A 1 107 ? 17.414 -8.470 -26.068 1.00 94.81 107 ASP A C 1
ATOM 821 O O . ASP A 1 107 ? 17.820 -9.304 -26.877 1.00 94.81 107 ASP A O 1
ATOM 825 N N . LYS A 1 108 ? 17.136 -7.212 -26.430 1.00 94.19 108 LYS A N 1
ATOM 826 C CA . LYS A 1 108 ? 17.358 -6.711 -27.788 1.00 94.19 108 LYS A CA 1
ATOM 827 C C . LYS A 1 108 ? 18.833 -6.792 -28.190 1.00 94.19 108 LYS A C 1
ATOM 829 O O . LYS A 1 108 ? 19.134 -7.297 -29.264 1.00 94.19 108 LYS A O 1
ATOM 834 N N . ALA A 1 109 ? 19.748 -6.334 -27.334 1.00 93.94 109 ALA A N 1
ATOM 835 C CA . ALA A 1 109 ? 21.181 -6.383 -27.622 1.00 93.94 109 ALA A CA 1
ATOM 836 C C . ALA A 1 109 ? 21.712 -7.823 -27.746 1.00 93.94 109 ALA A C 1
ATOM 838 O O . ALA A 1 109 ? 22.567 -8.088 -28.586 1.00 93.94 109 ALA A O 1
ATOM 839 N N . LEU A 1 110 ? 21.198 -8.758 -26.938 1.00 92.88 110 LEU A N 1
ATOM 840 C CA . LEU A 1 110 ? 21.518 -10.184 -27.057 1.00 92.88 110 LEU A CA 1
ATOM 841 C C . LEU A 1 110 ? 21.025 -10.768 -28.385 1.00 92.88 110 LEU A C 1
ATOM 843 O O . LEU A 1 110 ? 21.773 -11.499 -29.031 1.00 92.88 110 LEU A O 1
ATOM 847 N N . GLY A 1 111 ? 19.813 -10.404 -28.813 1.00 93.00 111 GLY A N 1
ATOM 848 C CA . GLY A 1 111 ? 19.276 -10.791 -30.119 1.00 93.00 111 GLY A CA 1
ATOM 849 C C . GLY A 1 111 ? 20.073 -10.211 -31.290 1.00 93.00 111 GLY A C 1
ATOM 850 O O . GLY A 1 111 ? 20.377 -10.929 -32.236 1.00 93.00 111 GLY A O 1
ATOM 851 N N . ASP A 1 112 ? 20.481 -8.942 -31.207 1.00 90.38 112 ASP A N 1
ATOM 852 C CA . ASP A 1 112 ? 21.290 -8.278 -32.242 1.00 90.38 112 ASP A CA 1
ATOM 853 C C . ASP A 1 112 ? 22.697 -8.897 -32.376 1.00 90.38 112 ASP A C 1
ATOM 855 O O . ASP A 1 112 ? 23.313 -8.828 -33.441 1.00 90.38 112 ASP A O 1
ATOM 859 N N . LEU A 1 113 ? 23.211 -9.502 -31.301 1.00 89.12 113 LEU A N 1
ATOM 860 C CA . LEU A 1 113 ? 24.500 -10.191 -31.277 1.00 89.12 113 LEU A CA 1
ATOM 861 C C . LEU A 1 113 ? 24.396 -11.704 -31.565 1.00 89.12 113 LEU A C 1
ATOM 863 O O . LEU A 1 113 ? 25.424 -12.379 -31.546 1.00 89.12 113 LEU A O 1
ATOM 8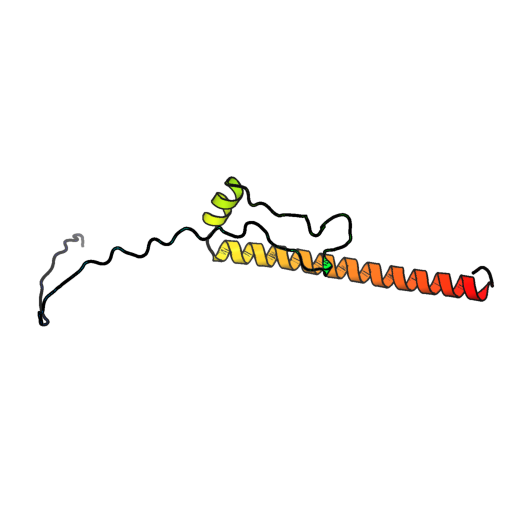67 N N . ASP A 1 114 ? 23.194 -12.231 -31.829 1.00 84.19 114 ASP A N 1
ATOM 868 C CA . ASP A 1 114 ? 22.915 -13.670 -32.018 1.00 84.19 114 ASP A CA 1
ATOM 869 C C . ASP A 1 114 ? 23.415 -14.538 -30.838 1.00 84.19 114 ASP A C 1
ATOM 871 O O . ASP A 1 114 ? 23.830 -15.686 -30.986 1.00 84.19 114 ASP A O 1
ATOM 875 N N . LEU A 1 115 ? 23.424 -13.944 -29.639 1.00 72.25 115 LEU A N 1
ATOM 876 C CA . LEU A 1 115 ? 23.877 -14.538 -28.374 1.00 72.25 115 LEU A CA 1
ATOM 877 C C . LEU A 1 115 ? 22.708 -15.054 -27.513 1.00 72.25 115 LEU A C 1
ATOM 879 O O . LEU A 1 115 ? 22.918 -15.402 -26.348 1.00 72.25 115 LEU A O 1
ATOM 883 N N . ALA A 1 116 ? 21.494 -15.038 -28.068 1.00 59.38 116 ALA A N 1
ATOM 884 C CA . ALA A 1 116 ? 20.241 -15.390 -27.403 1.00 59.38 116 ALA A CA 1
ATOM 885 C C . ALA A 1 116 ? 19.960 -16.902 -27.397 1.00 59.38 116 ALA A C 1
ATOM 887 O O . ALA A 1 116 ? 20.244 -17.577 -28.412 1.00 59.38 116 ALA A O 1
#

Foldseek 3Di:
DDDDDDDDDDDDDDDDDDDDDDDDPDPPPDPDPDPQFDQDDCVVPPPPPHHRPDGDGQDPVNVVVCVVQDPVRVVVVCVVVVVVVVVVVVVVVVVVVVVVVVVVVVVVVCVVVVVD